Protein AF-A0A5B8S662-F1 (afdb_monomer_lite)

Sequence (114 aa):
MTSVENKATKDAFHTERSRFLDAFAALEEALGRSATLSKTDALAKEITALRAIRNDLVHSQLRFVQLEGQLQALAVNAQNVDASARPARILRIADFKLLSCEIEQVRKKVSGAA

Secondary structure (DSSP, 8-state):
---------HHHHHHHHHHHHHHHHHHHHHHHH-------HHHHHHHHHHHHHHHHHHHEEEEEEEETTEEEEEEEETT-TTSSS--EEEE-HHHHHHHHHHHHHHHHHHTT--

pLDDT: mean 76.25, std 13.49, range [31.27, 89.88]

Organism: NCBI:txid1176536

Foldseek 3Di:
DDDPPVQDDPVLVVVLLVVLLVLVVLLVVLLVPLPDPPDDVVLVVLNVVSVVVNQLSVQFDWDWDQDPNHTWTKRFRPVPVPDPDGDIDIGDSVVSVVSSVSSVVSSCVSNVPD

Structure (mmCIF, N/CA/C/O backbone):
data_AF-A0A5B8S662-F1
#
_entry.id   AF-A0A5B8S662-F1
#
loop_
_atom_site.group_PDB
_atom_site.id
_atom_site.type_symbol
_atom_site.label_atom_id
_atom_site.label_alt_id
_atom_site.label_comp_id
_atom_site.label_asym_id
_atom_site.label_entity_id
_atom_site.label_seq_id
_atom_site.pdbx_PDB_ins_code
_atom_site.Cartn_x
_atom_site.Cartn_y
_atom_site.Cartn_z
_atom_site.occupancy
_atom_site.B_iso_or_equiv
_atom_site.auth_seq_id
_atom_site.auth_comp_id
_atom_site.auth_asym_id
_atom_site.auth_atom_id
_atom_site.pdbx_PDB_model_num
ATOM 1 N N . MET A 1 1 ? -8.773 13.569 -31.923 1.00 34.47 1 MET A N 1
ATOM 2 C CA . MET A 1 1 ? -9.015 13.071 -30.552 1.00 34.47 1 MET A CA 1
ATOM 3 C C . MET A 1 1 ? -7.882 12.122 -30.192 1.00 34.47 1 MET A C 1
ATOM 5 O O . MET A 1 1 ? -7.959 10.939 -30.485 1.00 34.47 1 MET A O 1
ATOM 9 N N . THR A 1 2 ? -6.774 12.649 -29.678 1.00 31.27 2 THR A N 1
ATOM 10 C CA . THR A 1 2 ? -5.629 11.838 -29.247 1.00 31.27 2 THR A CA 1
ATOM 11 C C . THR A 1 2 ? -5.929 11.302 -27.855 1.00 31.27 2 THR A C 1
ATOM 13 O O . THR A 1 2 ? -5.839 12.041 -26.875 1.00 31.27 2 THR A O 1
ATOM 16 N N . SER A 1 3 ? -6.348 10.039 -27.783 1.00 36.00 3 SER A N 1
ATOM 17 C CA . SER A 1 3 ? -6.397 9.294 -26.528 1.00 36.00 3 SER A CA 1
ATOM 18 C C . SER A 1 3 ? -4.974 9.255 -25.980 1.00 36.00 3 SER A C 1
ATOM 20 O O . SER A 1 3 ? -4.111 8.582 -26.540 1.00 36.00 3 SER A O 1
ATOM 22 N N . VAL A 1 4 ? -4.696 10.054 -24.950 1.00 44.31 4 VAL A N 1
ATOM 23 C CA . VAL A 1 4 ? -3.461 9.937 -24.176 1.00 44.31 4 VAL A CA 1
ATOM 24 C C . VAL A 1 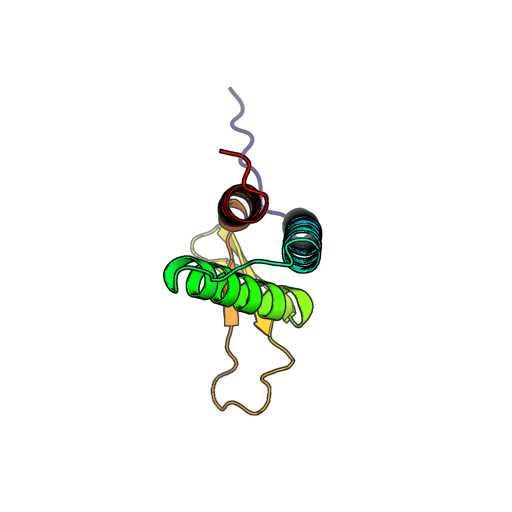4 ? -3.611 8.642 -23.390 1.00 44.31 4 VAL A C 1
ATOM 26 O O . VAL A 1 4 ? -4.091 8.635 -22.259 1.00 44.31 4 VAL A O 1
ATOM 29 N N . GLU A 1 5 ? -3.288 7.520 -24.033 1.00 45.31 5 GLU A N 1
ATOM 30 C CA . GLU A 1 5 ? -3.026 6.281 -23.321 1.00 45.31 5 GLU A CA 1
ATOM 31 C C . GLU A 1 5 ? -1.950 6.615 -22.300 1.00 45.31 5 GLU A C 1
ATOM 33 O O . GLU A 1 5 ? -0.820 6.965 -22.650 1.00 45.31 5 GLU A O 1
ATOM 38 N N . ASN A 1 6 ? -2.353 6.599 -21.033 1.00 51.75 6 ASN A N 1
ATOM 39 C CA . ASN A 1 6 ? -1.496 6.808 -19.884 1.00 51.75 6 ASN A CA 1
ATOM 40 C C . ASN A 1 6 ? -0.457 5.681 -19.908 1.00 51.75 6 ASN A C 1
ATOM 42 O O . ASN A 1 6 ? -0.669 4.605 -19.348 1.00 51.75 6 ASN A O 1
ATOM 46 N N . LYS A 1 7 ? 0.623 5.877 -20.668 1.00 57.69 7 LYS A N 1
ATOM 47 C CA . LYS A 1 7 ? 1.676 4.887 -20.838 1.00 57.69 7 LYS A CA 1
ATOM 48 C C . LYS A 1 7 ? 2.288 4.733 -19.460 1.00 57.69 7 LYS A C 1
ATOM 50 O O . LYS A 1 7 ? 2.957 5.642 -18.981 1.00 57.69 7 LYS A O 1
ATOM 55 N N . ALA A 1 8 ? 1.981 3.629 -18.787 1.00 67.62 8 ALA A N 1
ATOM 56 C CA . ALA A 1 8 ? 2.529 3.355 -17.474 1.00 67.62 8 ALA A CA 1
ATOM 57 C C . ALA A 1 8 ? 4.057 3.333 -17.614 1.00 67.62 8 ALA A C 1
ATOM 59 O O . ALA A 1 8 ? 4.612 2.466 -18.288 1.00 67.62 8 ALA A O 1
ATOM 60 N N . THR A 1 9 ? 4.726 4.344 -17.064 1.00 82.94 9 THR A N 1
ATOM 61 C CA . THR A 1 9 ? 6.186 4.439 -17.028 1.00 82.94 9 THR A CA 1
ATOM 62 C C . THR A 1 9 ? 6.682 3.987 -15.663 1.00 82.94 9 THR A C 1
ATOM 64 O O . THR A 1 9 ? 5.944 4.008 -14.676 1.00 82.94 9 THR A O 1
ATOM 67 N N . LYS A 1 10 ? 7.954 3.585 -15.589 1.00 82.94 10 LYS A N 1
ATOM 68 C CA . LYS A 1 10 ? 8.595 3.243 -14.311 1.00 82.94 10 LYS A CA 1
ATOM 69 C C . LYS A 1 10 ? 8.496 4.399 -13.314 1.00 82.94 10 LYS A C 1
ATOM 71 O O . LYS A 1 10 ? 8.144 4.179 -12.159 1.00 82.94 10 LYS A O 1
ATOM 76 N N . ASP A 1 11 ? 8.722 5.620 -13.791 1.00 84.25 11 ASP A N 1
ATOM 77 C CA . ASP A 1 11 ? 8.623 6.832 -12.978 1.00 84.25 11 ASP A CA 1
ATOM 78 C C . ASP A 1 11 ? 7.205 7.035 -12.451 1.00 84.25 11 ASP A C 1
ATOM 80 O O . ASP A 1 11 ? 7.037 7.298 -11.266 1.00 84.25 11 ASP A O 1
ATOM 84 N N . ALA A 1 12 ? 6.180 6.802 -13.278 1.00 85.00 12 ALA A N 1
ATOM 85 C CA . ALA A 1 12 ? 4.792 6.898 -12.840 1.00 85.00 12 ALA A CA 1
ATOM 86 C C . ALA A 1 12 ? 4.470 5.893 -11.720 1.00 85.00 12 ALA A C 1
ATOM 88 O O . ALA A 1 12 ? 3.813 6.249 -10.746 1.00 85.00 12 ALA A O 1
ATOM 89 N N . PHE A 1 13 ? 4.996 4.665 -11.784 1.00 85.44 13 PHE A N 1
ATOM 90 C CA . PHE A 1 13 ? 4.864 3.703 -10.684 1.00 85.44 13 PHE A CA 1
ATOM 91 C C . PHE A 1 13 ? 5.584 4.148 -9.406 1.00 85.44 13 PHE A C 1
ATOM 93 O O . PHE A 1 13 ? 5.073 3.922 -8.310 1.00 85.44 13 PHE A O 1
ATOM 100 N N . HIS A 1 14 ? 6.751 4.786 -9.516 1.00 85.81 14 HIS A N 1
ATOM 101 C CA . HIS A 1 14 ? 7.440 5.346 -8.354 1.00 85.81 14 HIS A CA 1
ATOM 102 C C . HIS A 1 14 ? 6.679 6.536 -7.756 1.00 85.81 14 HIS A C 1
ATOM 104 O O . HIS A 1 14 ? 6.549 6.607 -6.536 1.00 85.81 14 HIS A O 1
ATOM 110 N N . THR A 1 15 ? 6.120 7.417 -8.589 1.00 88.62 15 THR A N 1
ATOM 111 C CA . THR A 1 15 ? 5.266 8.529 -8.152 1.00 88.62 15 THR A CA 1
ATOM 112 C C . THR A 1 15 ? 4.021 8.025 -7.427 1.00 88.62 15 THR A C 1
ATOM 114 O O . THR A 1 15 ? 3.729 8.482 -6.324 1.00 88.62 15 THR A O 1
ATOM 117 N N . GLU A 1 16 ? 3.312 7.053 -8.003 1.00 88.38 16 GLU A N 1
ATOM 118 C CA . GLU A 1 16 ? 2.104 6.492 -7.392 1.00 88.38 16 GLU A CA 1
ATOM 119 C C . GLU A 1 16 ? 2.416 5.696 -6.117 1.00 88.38 16 GLU A C 1
ATOM 121 O O . GLU A 1 16 ? 1.671 5.780 -5.140 1.00 88.38 16 GLU A O 1
ATOM 126 N N . ARG A 1 17 ? 3.564 5.005 -6.056 1.00 86.94 17 ARG A N 1
ATOM 127 C CA . ARG A 1 17 ? 4.063 4.401 -4.812 1.00 86.94 17 ARG A CA 1
ATOM 128 C C . ARG A 1 17 ? 4.261 5.453 -3.724 1.00 86.94 17 ARG A C 1
ATOM 130 O O . ARG A 1 17 ? 3.775 5.244 -2.618 1.00 86.94 17 ARG A O 1
ATOM 137 N N . SER A 1 18 ? 4.953 6.555 -4.013 1.00 89.19 18 SER A N 1
ATOM 138 C CA . SER A 1 18 ? 5.166 7.623 -3.026 1.00 89.19 18 SER A CA 1
ATOM 139 C C . SER A 1 18 ? 3.839 8.214 -2.553 1.00 89.19 18 SER A C 1
ATOM 141 O O . SER A 1 18 ? 3.596 8.268 -1.352 1.00 89.19 18 SER A O 1
ATOM 143 N N . ARG A 1 19 ? 2.925 8.523 -3.483 1.00 88.69 19 ARG A N 1
ATOM 144 C CA . ARG A 1 19 ? 1.583 9.028 -3.156 1.00 88.69 19 ARG A CA 1
ATOM 145 C C . ARG A 1 19 ? 0.803 8.068 -2.254 1.00 88.69 19 ARG A C 1
ATOM 147 O O . ARG A 1 19 ? 0.157 8.513 -1.307 1.00 88.69 19 ARG A O 1
ATOM 154 N N . PHE A 1 20 ? 0.855 6.764 -2.529 1.00 88.94 20 PHE A N 1
ATOM 155 C CA . PHE A 1 20 ? 0.225 5.755 -1.677 1.00 88.94 20 PHE A CA 1
ATOM 156 C C . PHE A 1 20 ? 0.817 5.765 -0.261 1.00 88.94 20 PHE A C 1
ATOM 158 O O . PHE A 1 20 ? 0.066 5.732 0.713 1.00 88.94 20 PHE A O 1
ATOM 165 N N . LEU A 1 21 ? 2.146 5.825 -0.134 1.00 89.88 21 LEU A N 1
ATOM 166 C CA . LEU A 1 21 ? 2.819 5.829 1.167 1.00 89.88 21 LEU A CA 1
ATOM 167 C C . LEU A 1 21 ? 2.494 7.088 1.978 1.00 89.88 21 LEU A C 1
ATOM 169 O O . LEU A 1 21 ? 2.221 6.972 3.171 1.00 89.88 21 LEU A O 1
ATOM 173 N N . ASP A 1 22 ? 2.438 8.253 1.332 1.00 89.31 22 ASP A N 1
ATOM 174 C CA . ASP A 1 22 ? 2.053 9.514 1.974 1.00 89.31 22 ASP A CA 1
ATOM 175 C C . ASP A 1 22 ? 0.597 9.472 2.465 1.00 89.31 22 ASP A C 1
ATOM 177 O O . ASP A 1 22 ? 0.301 9.826 3.610 1.00 89.31 22 ASP A O 1
ATOM 181 N N . ALA A 1 23 ? -0.324 8.976 1.629 1.00 87.44 23 ALA A N 1
ATOM 182 C CA . ALA A 1 23 ? -1.725 8.805 2.010 1.00 87.44 23 ALA A CA 1
ATOM 183 C C . ALA A 1 23 ? -1.874 7.834 3.193 1.00 87.44 23 ALA A C 1
ATOM 185 O O . ALA A 1 23 ? -2.651 8.083 4.119 1.00 87.44 23 ALA A O 1
ATOM 186 N N . PHE A 1 24 ? -1.108 6.741 3.186 1.00 89.00 24 PHE A N 1
ATOM 187 C CA . PHE A 1 24 ? -1.114 5.765 4.267 1.00 89.00 24 PHE A CA 1
ATOM 188 C C . PHE A 1 24 ? -0.540 6.344 5.569 1.00 89.00 24 PHE A C 1
ATOM 190 O O . PHE A 1 24 ? -1.117 6.124 6.631 1.00 89.00 24 PHE A O 1
ATOM 197 N N . ALA A 1 25 ? 0.526 7.146 5.502 1.00 88.25 25 ALA A N 1
ATOM 198 C CA . ALA A 1 25 ? 1.077 7.835 6.668 1.00 88.25 25 ALA A CA 1
ATOM 199 C C . ALA A 1 25 ? 0.042 8.773 7.319 1.00 88.25 25 ALA A C 1
ATOM 201 O O . ALA A 1 25 ? -0.114 8.773 8.540 1.00 88.25 25 ALA A O 1
ATOM 202 N N . ALA A 1 26 ? -0.743 9.500 6.514 1.00 86.94 26 ALA A N 1
ATOM 203 C CA . ALA A 1 26 ? -1.840 10.330 7.018 1.00 86.94 26 ALA A CA 1
ATOM 204 C C . ALA A 1 26 ? -2.953 9.505 7.698 1.00 86.94 26 ALA A C 1
ATOM 206 O O . ALA A 1 26 ? -3.566 9.960 8.671 1.00 86.94 26 ALA A O 1
ATOM 207 N N . LEU A 1 27 ? -3.221 8.287 7.211 1.00 85.62 27 LEU A N 1
ATOM 208 C CA . LEU A 1 27 ? -4.127 7.341 7.867 1.00 85.62 27 LEU A CA 1
ATOM 209 C C . LEU A 1 27 ? -3.548 6.841 9.201 1.00 85.62 27 LEU A C 1
ATOM 211 O O . LEU A 1 27 ? -4.274 6.817 10.192 1.00 85.62 27 LEU A O 1
ATOM 215 N N . GLU A 1 28 ? -2.265 6.478 9.262 1.00 84.62 28 GLU A N 1
ATOM 216 C CA . GLU A 1 28 ? -1.606 6.051 10.508 1.00 84.62 28 GLU A CA 1
ATOM 217 C C . GLU A 1 28 ? -1.608 7.151 11.569 1.00 84.62 28 GLU A C 1
ATOM 219 O O . GLU A 1 28 ? -1.896 6.892 12.737 1.00 84.62 28 GLU A O 1
ATOM 224 N N . GLU A 1 29 ? -1.375 8.393 11.162 1.00 85.12 29 GLU A N 1
ATOM 225 C CA . GLU A 1 29 ? -1.437 9.549 12.047 1.00 85.12 29 GLU A CA 1
ATOM 226 C C . GLU A 1 29 ? -2.867 9.784 12.575 1.00 85.12 29 GLU A C 1
ATOM 228 O O . GLU A 1 29 ? -3.075 10.026 13.765 1.00 85.12 29 GLU A O 1
ATOM 233 N N . ALA A 1 30 ? -3.887 9.664 11.715 1.00 83.06 30 ALA A N 1
ATOM 234 C CA . ALA A 1 30 ? -5.289 9.715 12.137 1.00 83.06 30 ALA A CA 1
ATOM 235 C C . ALA A 1 30 ? -5.648 8.571 13.103 1.00 83.06 30 ALA A C 1
ATOM 237 O O . ALA A 1 30 ? -6.359 8.795 14.082 1.00 83.06 30 ALA A O 1
ATOM 238 N N . LEU A 1 31 ? -5.119 7.368 12.865 1.00 81.38 31 LEU A N 1
ATOM 239 C CA . LEU A 1 31 ? -5.284 6.214 13.746 1.00 81.38 31 LEU A CA 1
ATOM 240 C C . LEU A 1 31 ? -4.627 6.427 15.113 1.00 81.38 31 LEU A C 1
ATOM 242 O O . LEU A 1 31 ? -5.224 6.044 16.113 1.00 81.38 31 LEU A O 1
ATOM 246 N N . GLY A 1 32 ? -3.436 7.030 15.159 1.00 77.75 32 GLY A N 1
ATOM 247 C CA . GLY A 1 32 ? -2.719 7.326 16.403 1.00 77.75 32 GLY A CA 1
ATOM 248 C C . GLY A 1 32 ? -3.382 8.419 17.245 1.00 77.75 32 GLY A C 1
ATOM 249 O O . GLY A 1 32 ? -3.335 8.360 18.469 1.00 77.75 32 GLY A O 1
ATOM 250 N N . ARG A 1 33 ? -4.043 9.392 16.603 1.00 78.50 33 ARG A N 1
ATOM 251 C CA . ARG A 1 33 ? -4.822 10.440 17.290 1.00 78.50 33 ARG A CA 1
ATOM 252 C C . ARG A 1 33 ? -6.165 9.955 17.824 1.00 78.50 33 ARG A C 1
ATOM 254 O O . ARG A 1 33 ? -6.686 10.525 18.779 1.00 78.50 33 ARG A O 1
ATOM 261 N N . SER A 1 34 ? -6.746 8.936 17.202 1.00 67.19 34 SER A N 1
ATOM 262 C CA . SER A 1 34 ? -8.031 8.394 17.622 1.00 67.19 34 SER A CA 1
ATOM 263 C C . SER A 1 34 ? -7.829 7.434 18.801 1.00 67.19 34 SER A C 1
ATOM 265 O O . SER A 1 34 ? -7.612 6.235 18.632 1.00 67.19 34 SER A O 1
ATOM 267 N N . ALA A 1 35 ? -7.860 7.993 20.016 1.00 54.09 35 ALA A N 1
ATOM 268 C CA . ALA A 1 35 ? -7.662 7.278 21.283 1.00 54.09 35 ALA A CA 1
ATOM 269 C C . ALA A 1 35 ? -8.764 6.242 21.596 1.00 54.09 35 ALA A C 1
ATOM 271 O O . ALA A 1 35 ? -8.599 5.392 22.468 1.00 54.09 35 ALA A O 1
ATOM 272 N N . THR A 1 36 ? -9.883 6.283 20.876 1.00 57.34 36 THR A N 1
ATOM 273 C CA . THR A 1 36 ? -11.066 5.447 21.096 1.00 57.34 36 THR A CA 1
ATOM 274 C C . THR A 1 36 ? -11.455 4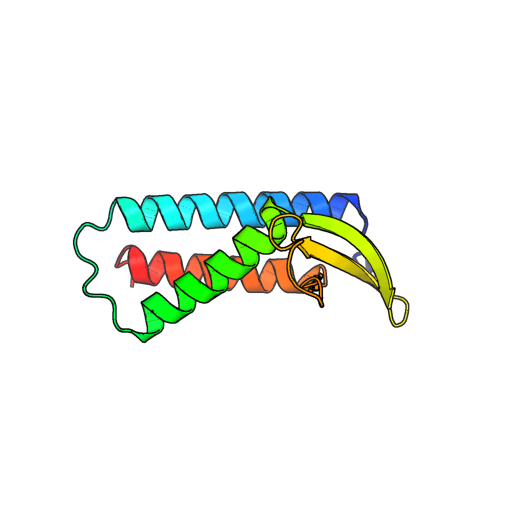.758 19.809 1.00 57.34 36 THR A C 1
ATOM 276 O O . THR A 1 36 ? -12.319 5.194 19.056 1.00 57.34 36 THR A O 1
ATOM 279 N N . LEU A 1 37 ? -10.821 3.626 19.552 1.00 56.62 37 LEU A N 1
ATOM 280 C CA . LEU A 1 37 ? -11.210 2.774 18.449 1.00 56.62 37 LEU A CA 1
ATOM 281 C C . LEU A 1 37 ? -11.463 1.378 19.009 1.00 56.62 37 LEU A C 1
ATOM 283 O O . LEU A 1 37 ? -10.685 0.453 18.788 1.00 56.62 37 LEU A O 1
ATOM 287 N N . SER A 1 38 ? -12.605 1.237 19.702 1.00 50.44 38 SER A N 1
ATOM 288 C CA . SER A 1 38 ? -13.362 -0.021 19.753 1.00 50.44 38 SER A CA 1
ATOM 289 C C . SER A 1 38 ? -13.815 -0.329 18.321 1.00 50.44 38 SER A C 1
ATOM 291 O O . SER A 1 38 ? -14.960 -0.115 17.927 1.00 50.44 38 SER A O 1
ATOM 293 N N . LYS A 1 39 ? -12.843 -0.667 17.476 1.00 59.72 39 LYS A N 1
ATOM 294 C CA . LYS A 1 39 ? -13.024 -0.856 16.046 1.00 59.72 39 LYS A CA 1
ATOM 295 C C . LYS A 1 39 ? -13.873 -2.083 15.854 1.00 59.72 39 LYS A C 1
ATOM 297 O O . LYS A 1 39 ? -13.471 -3.171 16.242 1.00 59.72 39 LYS A O 1
ATOM 302 N N . THR A 1 40 ? -15.001 -1.896 15.191 1.00 68.19 40 THR A N 1
ATOM 303 C CA . THR A 1 40 ? -15.700 -2.959 14.482 1.00 68.19 40 THR A CA 1
ATOM 304 C C . THR A 1 40 ? -14.660 -3.836 13.776 1.00 68.19 40 THR A C 1
ATOM 306 O O . THR A 1 40 ? -13.818 -3.300 13.049 1.00 68.19 40 THR A O 1
ATOM 309 N N . ASP A 1 41 ? -14.701 -5.158 13.970 1.00 76.12 41 ASP A N 1
ATOM 310 C CA . ASP A 1 41 ? -13.716 -6.105 13.409 1.00 76.12 41 ASP A CA 1
ATOM 311 C C . ASP A 1 41 ? -13.476 -5.903 11.904 1.00 76.12 41 ASP A C 1
ATOM 313 O O . ASP A 1 41 ? -12.377 -6.127 11.396 1.00 76.12 41 ASP A O 1
ATOM 317 N N . ALA A 1 42 ? -14.493 -5.427 11.181 1.00 77.62 42 ALA A N 1
ATOM 318 C CA . ALA A 1 42 ? -14.406 -5.062 9.772 1.00 77.62 42 ALA A CA 1
ATOM 319 C C . ALA A 1 42 ? -13.352 -3.972 9.490 1.00 77.62 42 ALA A C 1
ATOM 321 O O . ALA A 1 42 ? -12.527 -4.135 8.594 1.00 77.62 42 ALA A O 1
ATOM 322 N N . LEU A 1 43 ? -13.310 -2.897 10.283 1.00 79.44 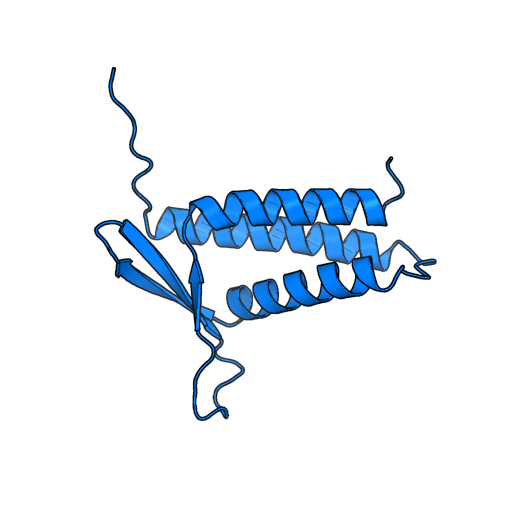43 LEU A N 1
ATOM 323 C CA . LEU A 1 43 ? -12.365 -1.794 10.079 1.00 79.44 43 LEU A CA 1
ATOM 324 C C . LEU A 1 43 ? -10.932 -2.207 10.444 1.00 79.44 43 LEU A C 1
ATOM 326 O O . LEU A 1 43 ? -9.973 -1.788 9.799 1.00 79.44 43 LEU A O 1
ATOM 330 N N . ALA A 1 44 ? -10.776 -3.081 11.442 1.00 79.44 44 ALA A N 1
ATOM 331 C CA . ALA A 1 44 ? -9.483 -3.675 11.773 1.00 79.44 44 ALA A CA 1
ATOM 332 C C . ALA A 1 44 ? -8.952 -4.572 10.638 1.00 79.44 44 ALA A C 1
ATOM 334 O O . ALA A 1 44 ? -7.758 -4.522 10.324 1.00 79.44 44 ALA A O 1
ATOM 335 N N . LYS A 1 45 ? -9.831 -5.342 9.977 1.00 83.19 45 LYS A N 1
ATOM 336 C CA . LYS A 1 45 ? -9.482 -6.144 8.792 1.00 83.19 45 LYS A CA 1
ATOM 337 C C . LYS A 1 45 ? -9.073 -5.265 7.608 1.00 83.19 45 LYS A C 1
ATOM 339 O O . LYS A 1 45 ? -8.037 -5.540 7.007 1.00 83.19 45 LYS A O 1
ATOM 344 N N . GLU A 1 46 ? -9.814 -4.190 7.324 1.00 84.75 46 GLU A N 1
ATOM 345 C CA . GLU A 1 46 ? -9.475 -3.216 6.267 1.00 84.75 46 GLU A CA 1
ATOM 346 C C . GLU A 1 46 ? -8.082 -2.597 6.499 1.00 84.75 46 GLU A C 1
ATOM 348 O O . GLU A 1 46 ? -7.230 -2.616 5.610 1.00 84.75 46 GLU A O 1
ATOM 353 N N . ILE A 1 47 ? -7.791 -2.133 7.721 1.00 85.31 47 ILE A N 1
ATOM 354 C CA . ILE A 1 47 ? -6.469 -1.576 8.064 1.00 85.31 47 ILE A CA 1
ATOM 355 C C . ILE A 1 47 ? -5.370 -2.634 7.935 1.00 85.31 47 ILE A C 1
ATOM 357 O O . ILE A 1 47 ? -4.284 -2.338 7.440 1.00 85.31 47 ILE A O 1
ATOM 361 N N . THR A 1 48 ? -5.631 -3.867 8.375 1.00 86.44 48 THR A N 1
ATOM 362 C CA . THR A 1 48 ? -4.662 -4.968 8.269 1.00 86.44 48 THR A CA 1
ATOM 363 C C . THR A 1 48 ? -4.326 -5.276 6.810 1.00 86.44 48 THR A C 1
ATOM 365 O O . THR A 1 48 ? -3.153 -5.445 6.478 1.00 86.44 48 THR A O 1
ATOM 368 N N . ALA A 1 49 ? -5.327 -5.279 5.926 1.00 85.44 49 ALA A N 1
ATOM 369 C CA . ALA A 1 49 ? -5.124 -5.466 4.493 1.00 85.44 49 ALA A CA 1
ATOM 370 C C . ALA A 1 49 ? -4.270 -4.340 3.884 1.00 85.44 49 ALA A C 1
ATOM 372 O O . ALA A 1 49 ? -3.287 -4.618 3.194 1.00 85.44 49 ALA A O 1
ATOM 373 N N . LEU A 1 50 ? -4.570 -3.076 4.204 1.00 86.31 50 LEU A N 1
ATOM 374 C CA . LEU A 1 50 ? -3.784 -1.935 3.722 1.00 86.31 50 LEU A CA 1
ATOM 375 C C . LEU A 1 50 ? -2.349 -1.936 4.281 1.00 86.31 50 LEU A C 1
ATOM 377 O O . LEU A 1 50 ? -1.409 -1.620 3.551 1.00 86.31 50 LEU A O 1
ATOM 381 N N . ARG A 1 51 ? -2.145 -2.366 5.535 1.00 86.69 51 ARG A N 1
ATOM 382 C CA . ARG A 1 51 ? -0.806 -2.555 6.128 1.00 86.69 51 ARG A CA 1
ATOM 383 C C . ARG A 1 51 ? 0.014 -3.605 5.389 1.00 86.69 51 ARG A C 1
ATOM 385 O O . ARG A 1 51 ? 1.204 -3.389 5.178 1.00 86.69 51 ARG A O 1
ATOM 392 N N . ALA A 1 52 ? -0.601 -4.714 4.980 1.00 83.88 52 ALA A N 1
ATOM 393 C CA . ALA A 1 52 ? 0.085 -5.735 4.193 1.00 83.88 52 ALA A CA 1
ATOM 394 C C . ALA A 1 52 ? 0.574 -5.162 2.852 1.00 83.88 52 ALA A C 1
ATOM 396 O O . ALA A 1 52 ? 1.741 -5.322 2.503 1.00 83.88 52 ALA A O 1
ATOM 397 N N . ILE A 1 53 ? -0.279 -4.399 2.158 1.00 85.00 53 ILE A N 1
ATOM 398 C CA . ILE A 1 53 ? 0.075 -3.730 0.895 1.00 85.00 53 ILE A CA 1
ATOM 399 C C . ILE A 1 53 ? 1.177 -2.685 1.113 1.00 85.00 53 ILE A C 1
ATOM 401 O O . ILE A 1 53 ? 2.133 -2.626 0.341 1.00 85.00 53 ILE A O 1
ATOM 405 N N . ARG A 1 54 ? 1.095 -1.891 2.187 1.00 86.38 54 ARG A N 1
ATOM 406 C CA . ARG A 1 54 ? 2.156 -0.952 2.570 1.00 86.38 54 ARG A CA 1
ATOM 407 C C . ARG A 1 54 ? 3.471 -1.673 2.810 1.00 86.38 54 ARG A C 1
ATOM 409 O O . ARG A 1 54 ? 4.493 -1.215 2.316 1.00 86.38 54 ARG A O 1
ATOM 416 N N . ASN A 1 55 ? 3.473 -2.785 3.538 1.00 83.56 55 ASN A N 1
ATOM 417 C CA . ASN A 1 55 ? 4.697 -3.537 3.803 1.00 83.56 55 ASN A CA 1
ATOM 418 C C . ASN A 1 55 ? 5.301 -4.090 2.512 1.00 83.56 55 ASN A C 1
ATOM 420 O O . ASN A 1 55 ? 6.506 -3.949 2.306 1.00 83.56 55 ASN A O 1
ATOM 424 N N . ASP A 1 56 ? 4.464 -4.615 1.616 1.00 81.00 56 ASP A N 1
ATOM 425 C CA . ASP A 1 56 ? 4.900 -5.035 0.289 1.00 81.00 56 ASP A CA 1
ATOM 426 C C . ASP A 1 56 ? 5.528 -3.861 -0.468 1.00 81.00 56 ASP A C 1
ATOM 428 O O . ASP A 1 56 ? 6.610 -4.008 -1.015 1.00 81.00 56 ASP A O 1
ATOM 432 N N . LEU A 1 57 ? 4.927 -2.671 -0.462 1.00 83.38 57 LEU A N 1
ATOM 433 C CA . LEU A 1 57 ? 5.445 -1.508 -1.191 1.00 83.38 57 LEU A CA 1
ATOM 434 C C . LEU A 1 57 ? 6.677 -0.859 -0.550 1.00 83.38 57 LEU A C 1
ATOM 436 O O . LEU A 1 57 ? 7.543 -0.370 -1.274 1.00 83.38 57 LEU A O 1
ATOM 440 N N . VAL A 1 58 ? 6.789 -0.828 0.777 1.00 82.69 58 VAL A N 1
ATOM 441 C CA . VAL A 1 58 ? 7.941 -0.235 1.478 1.00 82.69 58 VAL A CA 1
ATOM 442 C C . VAL A 1 58 ? 9.164 -1.128 1.342 1.00 82.69 58 VAL A C 1
ATOM 444 O O . VAL A 1 58 ? 10.250 -0.634 1.047 1.00 82.69 58 VAL A O 1
ATOM 447 N N . HIS A 1 59 ? 8.977 -2.436 1.510 1.00 74.69 59 HIS A N 1
ATOM 448 C CA . HIS A 1 59 ? 10.072 -3.396 1.583 1.00 74.69 59 HIS A CA 1
ATOM 449 C C . HIS A 1 59 ? 10.327 -4.134 0.268 1.00 74.69 59 HIS A C 1
ATOM 451 O O . HIS A 1 59 ? 11.172 -5.026 0.233 1.00 74.69 59 HIS A O 1
ATOM 457 N N . SER A 1 60 ? 9.636 -3.780 -0.819 1.00 76.88 60 SER A N 1
ATOM 458 C CA . SER A 1 60 ? 9.909 -4.359 -2.134 1.00 76.88 60 SER A CA 1
ATOM 459 C C . SER A 1 60 ? 10.835 -3.530 -3.002 1.00 76.88 60 SER A C 1
ATOM 461 O O . SER A 1 60 ? 10.857 -2.298 -2.987 1.00 76.88 60 SER A O 1
ATOM 463 N N . GLN A 1 61 ? 11.551 -4.258 -3.853 1.00 77.56 61 GLN A N 1
ATOM 464 C CA . GLN A 1 61 ? 12.032 -3.724 -5.116 1.00 77.56 61 GLN A CA 1
ATOM 465 C C . GLN A 1 61 ? 10.900 -3.834 -6.141 1.00 77.56 61 GLN A C 1
ATOM 467 O O . GLN A 1 61 ? 10.373 -4.930 -6.355 1.00 77.56 61 GLN A O 1
ATOM 472 N N . LEU A 1 62 ? 10.546 -2.720 -6.789 1.00 81.19 62 LEU A N 1
ATOM 473 C CA . LEU A 1 62 ? 9.629 -2.745 -7.926 1.00 81.19 62 LEU A CA 1
ATOM 474 C C . LEU A 1 62 ? 10.365 -3.311 -9.139 1.00 81.19 62 LEU A C 1
ATOM 476 O O . LEU A 1 62 ? 11.293 -2.697 -9.670 1.00 81.19 62 LEU A O 1
ATOM 480 N N . ARG A 1 63 ? 9.948 -4.493 -9.584 1.00 83.12 63 ARG A N 1
ATOM 481 C CA . ARG A 1 63 ? 10.343 -5.038 -10.882 1.00 83.12 63 ARG A CA 1
ATOM 482 C C . ARG A 1 63 ? 9.252 -4.726 -11.886 1.00 83.12 63 ARG A C 1
ATOM 484 O O . ARG A 1 63 ? 8.077 -4.760 -11.551 1.00 83.12 63 ARG A O 1
ATOM 491 N N . PHE A 1 64 ? 9.632 -4.430 -13.116 1.00 84.88 64 PHE A N 1
ATOM 492 C CA . PHE A 1 64 ? 8.670 -4.103 -14.159 1.00 84.88 64 PHE A CA 1
ATOM 493 C C . PHE A 1 64 ? 8.579 -5.266 -15.126 1.00 84.88 64 PHE A C 1
ATOM 495 O O . PHE A 1 64 ? 9.595 -5.697 -15.671 1.00 84.88 64 PHE A O 1
ATOM 502 N N . VAL A 1 65 ? 7.368 -5.775 -15.307 1.00 85.12 65 VAL A N 1
ATOM 503 C CA . VAL A 1 65 ? 7.076 -6.887 -16.208 1.00 85.12 65 VAL A CA 1
ATOM 504 C C . VAL A 1 65 ? 6.026 -6.439 -17.208 1.00 85.12 65 VAL A C 1
ATOM 506 O O . VAL A 1 65 ? 5.133 -5.659 -16.876 1.00 85.12 65 VAL A O 1
ATOM 509 N N . GLN A 1 66 ? 6.156 -6.903 -18.446 1.00 84.69 66 GLN A N 1
ATOM 510 C CA . GLN A 1 66 ? 5.143 -6.672 -19.463 1.00 84.69 66 GLN A CA 1
ATOM 511 C C . GLN A 1 66 ? 4.231 -7.894 -19.507 1.00 84.69 66 GLN A C 1
ATOM 513 O O . GLN A 1 66 ? 4.678 -8.993 -19.826 1.00 84.69 66 GLN A O 1
ATOM 518 N N . LEU A 1 67 ? 2.969 -7.699 -19.140 1.00 81.81 67 LEU A N 1
ATOM 519 C CA . LEU A 1 67 ? 1.938 -8.733 -19.133 1.00 81.81 67 LEU A CA 1
ATOM 520 C C . LEU A 1 67 ? 0.797 -8.244 -20.019 1.00 81.81 67 LEU A C 1
ATOM 522 O O . LEU A 1 67 ? 0.314 -7.127 -1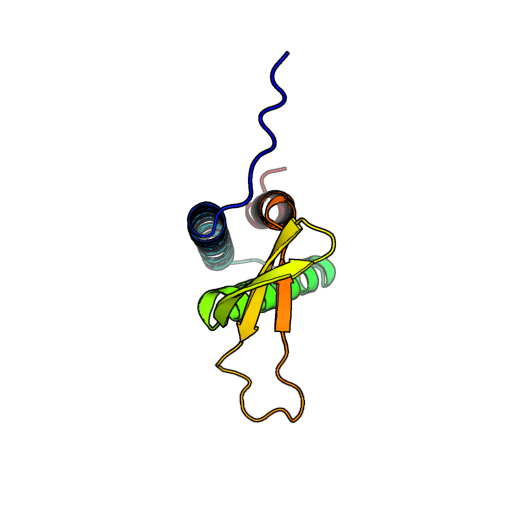9.835 1.00 81.81 67 LEU A O 1
ATOM 526 N N . GLU A 1 68 ? 0.423 -9.049 -21.016 1.00 81.31 68 GLU A N 1
ATOM 527 C CA . GLU A 1 68 ? -0.643 -8.718 -21.979 1.00 81.31 68 GLU A CA 1
ATOM 528 C C . GLU A 1 68 ? -0.439 -7.352 -22.669 1.00 81.31 68 GLU A C 1
ATOM 530 O O . GLU A 1 68 ? -1.371 -6.591 -22.909 1.00 81.31 68 GLU A O 1
ATOM 535 N N . GLY A 1 69 ? 0.820 -6.998 -22.950 1.00 81.00 69 GLY A N 1
ATOM 536 C CA . GLY A 1 69 ? 1.189 -5.724 -23.577 1.00 81.00 69 GLY A CA 1
ATOM 537 C C . GLY A 1 69 ? 1.232 -4.519 -22.629 1.00 81.00 69 GLY A C 1
ATOM 538 O O . GLY A 1 69 ? 1.787 -3.485 -23.006 1.00 81.00 69 GLY A O 1
ATOM 539 N N . GLN A 1 70 ? 0.757 -4.644 -21.386 1.00 82.06 70 GLN A N 1
ATOM 540 C CA . GLN A 1 70 ? 0.777 -3.568 -20.392 1.00 82.06 70 GLN A CA 1
ATOM 541 C C . GLN A 1 70 ? 1.973 -3.675 -19.440 1.00 82.06 70 GLN A C 1
ATOM 543 O O . GLN A 1 70 ? 2.351 -4.765 -19.007 1.00 82.06 70 GLN A O 1
ATOM 548 N N . LEU A 1 71 ? 2.564 -2.527 -19.087 1.00 81.62 71 LEU A N 1
ATOM 549 C CA . LEU A 1 71 ? 3.601 -2.464 -18.058 1.00 81.62 71 LEU A CA 1
ATOM 550 C C . LEU A 1 71 ? 2.951 -2.585 -16.678 1.00 81.62 71 LEU A C 1
ATOM 552 O O . LEU A 1 71 ? 2.100 -1.773 -16.315 1.00 81.62 71 LEU A O 1
ATOM 556 N N . GLN A 1 72 ? 3.379 -3.577 -15.907 1.00 85.62 72 GLN A N 1
ATOM 557 C CA . GLN A 1 72 ? 2.912 -3.816 -14.546 1.00 85.62 72 GLN A CA 1
ATOM 558 C C . GLN A 1 72 ? 4.096 -3.803 -13.577 1.00 85.62 72 GLN A C 1
ATOM 560 O O . GLN A 1 72 ? 5.225 -4.154 -13.941 1.00 85.62 72 GLN A O 1
ATOM 565 N N . ALA A 1 73 ? 3.839 -3.384 -12.340 1.00 83.38 73 ALA A N 1
ATOM 566 C CA . ALA A 1 73 ? 4.825 -3.385 -11.273 1.00 83.38 73 ALA A CA 1
ATOM 567 C C . ALA A 1 73 ? 4.665 -4.643 -10.418 1.00 83.38 73 ALA A C 1
ATOM 569 O O . ALA A 1 73 ? 3.607 -4.911 -9.861 1.00 83.38 73 ALA A O 1
ATOM 570 N N . LEU A 1 74 ? 5.738 -5.410 -10.295 1.00 82.31 74 LEU A N 1
ATOM 571 C CA . LEU A 1 74 ? 5.858 -6.544 -9.399 1.00 82.31 74 LEU A CA 1
ATOM 572 C C . LEU A 1 74 ? 6.591 -6.084 -8.135 1.00 82.31 74 LEU A C 1
ATOM 574 O O . LEU A 1 74 ? 7.797 -5.830 -8.162 1.00 82.31 74 LEU A O 1
ATOM 578 N N . ALA A 1 75 ? 5.860 -5.986 -7.032 1.00 79.75 75 ALA A N 1
ATOM 579 C CA . ALA A 1 75 ? 6.399 -5.750 -5.704 1.00 79.75 75 ALA A CA 1
ATOM 580 C C . ALA A 1 75 ? 6.791 -7.095 -5.078 1.00 79.75 75 ALA A C 1
ATOM 582 O O . ALA A 1 75 ? 5.929 -7.892 -4.710 1.00 79.75 75 ALA A O 1
ATOM 583 N N . VAL A 1 76 ? 8.094 -7.364 -4.973 1.00 74.06 76 VAL A N 1
ATOM 584 C CA . VAL A 1 76 ? 8.624 -8.547 -4.274 1.00 74.06 76 VAL A CA 1
ATOM 585 C C . VAL A 1 76 ? 9.080 -8.125 -2.886 1.00 74.06 76 VAL A C 1
ATOM 587 O O . VAL A 1 76 ? 10.084 -7.425 -2.773 1.00 74.06 76 VAL A O 1
ATOM 590 N N . ASN A 1 77 ? 8.351 -8.524 -1.844 1.00 69.75 77 ASN A N 1
ATOM 591 C CA . ASN A 1 77 ? 8.659 -8.122 -0.474 1.00 69.75 77 ASN A CA 1
ATOM 592 C C . ASN A 1 77 ? 9.982 -8.759 -0.006 1.00 69.75 77 ASN A C 1
ATOM 594 O O . ASN A 1 77 ? 10.077 -9.976 0.150 1.00 69.75 77 ASN A O 1
ATOM 598 N N . ALA A 1 78 ? 11.009 -7.934 0.213 1.00 64.12 78 ALA A N 1
ATOM 599 C CA . ALA A 1 78 ? 12.350 -8.387 0.570 1.00 64.12 78 ALA A CA 1
ATOM 600 C C . ALA A 1 78 ? 12.520 -8.716 2.062 1.00 64.12 78 ALA A C 1
ATOM 602 O O . ALA A 1 78 ? 13.595 -9.155 2.447 1.00 64.12 78 ALA A O 1
ATOM 603 N N . GLN A 1 79 ? 11.504 -8.515 2.908 1.00 64.62 79 GLN A N 1
ATOM 604 C CA . GLN A 1 79 ? 11.546 -8.946 4.312 1.00 64.62 79 GLN A CA 1
ATOM 605 C C . GLN A 1 79 ? 11.071 -10.387 4.509 1.00 64.62 79 GLN A C 1
ATOM 607 O O . GLN A 1 79 ? 11.338 -10.975 5.550 1.00 64.62 79 GLN A O 1
ATOM 612 N N . ASN A 1 80 ? 10.396 -10.971 3.517 1.00 59.75 80 ASN A N 1
ATOM 613 C CA . ASN A 1 80 ? 9.823 -12.313 3.611 1.00 59.75 80 ASN A CA 1
ATOM 614 C C . ASN A 1 80 ? 10.672 -13.336 2.828 1.00 59.75 80 ASN A C 1
ATOM 616 O O . ASN A 1 80 ? 10.167 -14.080 1.987 1.00 59.75 80 ASN A O 1
ATOM 620 N N . VAL A 1 81 ? 11.995 -13.296 3.042 1.00 57.59 81 VAL A N 1
ATOM 621 C CA . VAL A 1 81 ? 12.993 -14.068 2.268 1.00 57.59 81 VAL A CA 1
ATOM 622 C C . VAL A 1 81 ? 13.049 -15.540 2.680 1.00 57.59 81 VAL A C 1
ATOM 624 O O . VAL A 1 81 ? 13.446 -16.370 1.867 1.00 57.59 81 VAL A O 1
ATOM 627 N N . ASP A 1 82 ? 12.608 -15.857 3.900 1.00 60.69 82 ASP A N 1
ATOM 628 C CA . ASP A 1 82 ? 12.654 -17.210 4.474 1.00 60.69 82 ASP A CA 1
ATOM 629 C C . ASP A 1 82 ? 11.499 -18.117 4.012 1.00 60.69 82 ASP A C 1
ATOM 631 O O . ASP A 1 82 ? 11.484 -19.313 4.304 1.00 60.69 82 ASP A O 1
ATOM 635 N N . ALA A 1 83 ? 10.529 -17.583 3.262 1.00 60.00 83 ALA A N 1
ATOM 636 C CA . ALA A 1 83 ? 9.449 -18.376 2.688 1.00 60.00 83 ALA A CA 1
ATOM 637 C C . ALA A 1 83 ? 9.886 -19.031 1.365 1.00 60.00 83 ALA A C 1
ATOM 639 O O . ALA A 1 83 ? 10.398 -18.367 0.461 1.00 60.00 83 ALA A O 1
ATOM 640 N N . SER A 1 84 ? 9.611 -20.331 1.212 1.00 58.94 84 SER A N 1
ATOM 641 C CA . SER A 1 84 ? 9.880 -21.107 -0.014 1.00 58.94 84 SER A CA 1
ATOM 642 C C . SER A 1 84 ? 9.220 -20.518 -1.271 1.00 58.94 84 SER A C 1
ATOM 644 O O . SER A 1 84 ? 9.723 -20.705 -2.378 1.00 58.94 84 SER A O 1
ATOM 646 N N . ALA A 1 85 ? 8.141 -19.748 -1.103 1.00 59.94 85 ALA A N 1
ATOM 647 C CA . ALA A 1 85 ? 7.566 -18.877 -2.119 1.00 59.94 85 ALA A CA 1
ATOM 648 C C . ALA A 1 85 ? 7.677 -17.417 -1.660 1.00 59.94 85 ALA A C 1
ATOM 650 O O . ALA A 1 85 ? 7.059 -17.030 -0.669 1.00 59.94 85 ALA A O 1
ATOM 651 N N . ARG A 1 86 ? 8.435 -16.589 -2.392 1.00 61.00 86 ARG A N 1
ATOM 652 C CA . ARG A 1 86 ? 8.487 -15.144 -2.130 1.00 61.00 86 ARG A CA 1
ATOM 653 C C . ARG A 1 86 ? 7.121 -14.543 -2.467 1.00 61.00 86 ARG A C 1
ATOM 655 O O . ARG A 1 86 ? 6.747 -14.587 -3.643 1.00 61.00 86 ARG A O 1
ATOM 662 N N . PRO A 1 87 ? 6.379 -13.976 -1.502 1.00 66.81 87 PRO A N 1
ATOM 663 C CA . PRO A 1 87 ? 5.129 -13.308 -1.814 1.00 66.81 87 PRO A CA 1
ATOM 664 C C . PRO A 1 87 ? 5.440 -12.113 -2.717 1.00 66.81 87 PRO A C 1
ATOM 666 O O . PRO A 1 87 ? 6.181 -11.197 -2.350 1.00 66.81 87 PRO A O 1
ATOM 669 N N . ALA A 1 88 ? 4.913 -12.170 -3.936 1.00 71.31 88 ALA A N 1
ATOM 670 C CA . ALA A 1 88 ? 5.061 -11.125 -4.927 1.00 71.31 88 ALA A CA 1
ATOM 671 C C . ALA A 1 88 ? 3.673 -10.621 -5.313 1.00 71.31 88 ALA A C 1
ATOM 673 O O . ALA A 1 88 ? 2.773 -11.408 -5.609 1.00 71.31 88 ALA A O 1
ATOM 674 N N . ARG A 1 89 ? 3.500 -9.302 -5.295 1.00 79.38 89 ARG A N 1
ATOM 675 C CA . ARG A 1 89 ? 2.248 -8.643 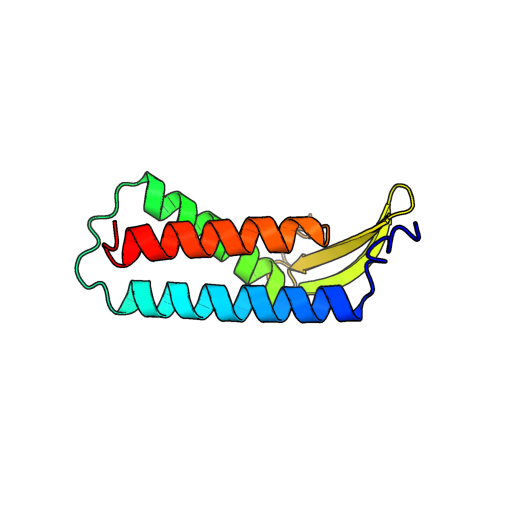-5.655 1.00 79.38 89 ARG A CA 1
ATOM 676 C C . ARG A 1 89 ? 2.413 -7.950 -6.993 1.00 79.38 89 ARG A C 1
ATOM 678 O O . ARG A 1 89 ? 3.325 -7.148 -7.169 1.00 79.38 89 ARG A O 1
ATOM 685 N N . ILE A 1 90 ? 1.517 -8.253 -7.920 1.00 83.94 90 ILE A N 1
ATOM 686 C CA . ILE A 1 90 ? 1.420 -7.548 -9.193 1.00 83.94 90 ILE A CA 1
ATOM 687 C C . ILE A 1 90 ? 0.462 -6.372 -9.005 1.00 83.94 90 ILE A C 1
ATOM 689 O O . ILE A 1 90 ? -0.633 -6.541 -8.474 1.00 83.94 90 ILE A O 1
ATOM 693 N N . LEU A 1 91 ? 0.899 -5.184 -9.409 1.00 82.31 91 LEU A N 1
ATOM 694 C CA . LEU A 1 91 ? 0.170 -3.930 -9.304 1.00 82.31 91 LEU A CA 1
ATOM 695 C C . LEU A 1 91 ? 0.140 -3.251 -10.669 1.00 82.31 91 LEU A C 1
ATOM 697 O O . LEU A 1 91 ? 1.178 -2.983 -11.285 1.00 82.31 91 LEU A O 1
ATOM 701 N N . ARG A 1 92 ? -1.064 -2.926 -11.128 1.00 84.50 92 ARG A N 1
ATOM 702 C CA . ARG A 1 92 ? -1.279 -2.036 -12.266 1.00 84.50 92 ARG A CA 1
ATOM 703 C C . ARG A 1 92 ? -1.297 -0.605 -11.763 1.00 84.50 92 ARG A C 1
ATOM 705 O O . ARG A 1 92 ? -1.660 -0.331 -10.622 1.00 84.50 92 ARG A O 1
ATOM 712 N N . ILE A 1 93 ? -0.973 0.337 -12.641 1.00 81.06 93 ILE A N 1
ATOM 713 C CA . ILE A 1 93 ? -0.995 1.755 -12.271 1.00 81.06 93 ILE A CA 1
ATOM 714 C C . ILE A 1 93 ? -2.393 2.216 -11.820 1.00 81.06 93 ILE A C 1
ATOM 716 O O . ILE A 1 93 ? -2.522 3.020 -10.904 1.00 81.06 93 ILE A O 1
ATOM 720 N N . ALA A 1 94 ? -3.450 1.640 -12.403 1.00 82.38 94 ALA A N 1
ATOM 721 C CA . ALA A 1 94 ? -4.833 1.912 -12.020 1.00 82.38 94 ALA A CA 1
ATOM 722 C C . ALA A 1 94 ? -5.168 1.452 -10.589 1.00 82.38 94 ALA A C 1
ATOM 724 O O . ALA A 1 94 ? -6.020 2.061 -9.941 1.00 82.38 94 ALA A O 1
ATOM 725 N N . ASP A 1 95 ? -4.484 0.420 -10.084 1.00 83.06 95 ASP A N 1
ATOM 726 C CA . ASP A 1 95 ? -4.745 -0.125 -8.752 1.00 83.06 95 ASP A CA 1
ATOM 727 C C . ASP A 1 95 ? -4.315 0.871 -7.661 1.00 83.06 95 ASP A C 1
ATOM 729 O O . ASP A 1 95 ? -4.985 0.982 -6.639 1.00 83.06 95 ASP A O 1
ATOM 733 N N . PHE A 1 96 ? -3.278 1.687 -7.901 1.00 82.62 96 PHE A N 1
ATOM 734 C CA . PHE A 1 96 ? -2.867 2.745 -6.966 1.00 82.62 96 PHE A CA 1
ATOM 735 C C . PHE A 1 96 ? -3.978 3.771 -6.725 1.00 82.62 96 PHE A C 1
ATOM 737 O O . PHE A 1 96 ? -4.201 4.175 -5.587 1.00 82.62 96 PHE A O 1
ATOM 744 N N . LYS A 1 97 ? -4.739 4.132 -7.766 1.00 82.38 97 LYS A N 1
ATOM 745 C CA . LYS A 1 97 ? -5.867 5.064 -7.637 1.00 82.38 97 LYS A CA 1
ATOM 746 C C . LYS A 1 97 ? -6.992 4.488 -6.773 1.00 82.38 97 LYS A C 1
ATOM 748 O O . LYS A 1 97 ? -7.584 5.217 -5.979 1.00 82.38 97 LYS A O 1
ATOM 753 N N . LEU A 1 98 ? -7.285 3.196 -6.928 1.00 86.38 98 LEU A N 1
ATOM 754 C CA . LEU A 1 98 ? -8.281 2.502 -6.106 1.00 86.38 98 LEU A CA 1
ATOM 755 C C . LEU A 1 98 ? -7.824 2.441 -4.646 1.00 86.38 98 LEU A C 1
ATOM 757 O O . LEU A 1 98 ? -8.574 2.832 -3.757 1.00 86.38 98 LEU A O 1
ATOM 761 N N . LEU A 1 99 ? -6.565 2.067 -4.419 1.00 84.88 99 LEU A N 1
ATOM 762 C CA . LEU A 1 99 ? -5.967 1.996 -3.088 1.00 84.88 99 LEU A CA 1
ATOM 763 C C . LEU A 1 99 ? -5.947 3.353 -2.372 1.00 84.88 99 LEU A C 1
ATOM 765 O O . LEU A 1 99 ? -6.229 3.421 -1.179 1.00 84.88 99 LEU A O 1
ATOM 769 N N . SER A 1 100 ? -5.658 4.449 -3.080 1.00 83.19 100 SER A N 1
ATOM 770 C CA . SER A 1 100 ? -5.754 5.795 -2.502 1.00 83.19 100 SER A CA 1
ATOM 771 C C . SER A 1 100 ? -7.184 6.133 -2.071 1.00 83.19 100 SER A C 1
ATOM 773 O O . SER A 1 100 ? -7.376 6.659 -0.978 1.00 83.19 100 SER A O 1
ATOM 775 N N . CYS A 1 101 ? -8.187 5.783 -2.882 1.00 85.19 101 CYS A N 1
ATOM 776 C CA . CYS A 1 101 ? -9.596 5.975 -2.529 1.00 85.19 101 CYS A CA 1
ATOM 777 C C . CYS A 1 101 ? -9.983 5.156 -1.285 1.00 85.19 101 CYS A C 1
ATOM 779 O O . CYS A 1 101 ? -10.624 5.677 -0.374 1.00 85.19 101 CYS A O 1
ATOM 781 N N . GLU A 1 102 ? -9.546 3.896 -1.207 1.00 86.19 102 GLU A N 1
ATOM 782 C CA . GLU A 1 102 ? -9.766 3.038 -0.037 1.00 86.19 102 GLU A CA 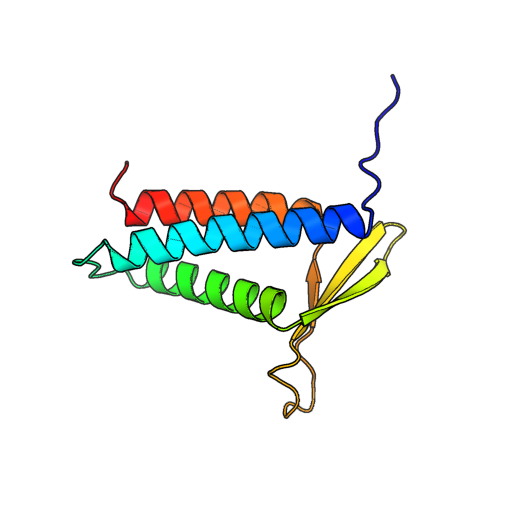1
ATOM 783 C C . GLU A 1 102 ? -9.135 3.633 1.230 1.00 86.19 102 GLU A C 1
ATOM 785 O O . GLU A 1 102 ? -9.798 3.721 2.263 1.00 86.19 102 GLU A O 1
ATOM 790 N N . ILE A 1 103 ? -7.889 4.115 1.153 1.00 85.88 103 ILE A N 1
ATOM 791 C CA . ILE A 1 103 ? -7.213 4.780 2.278 1.00 85.88 103 ILE A CA 1
ATOM 792 C C . ILE A 1 103 ? -8.006 6.003 2.747 1.00 85.88 103 ILE A C 1
ATOM 794 O O . ILE A 1 103 ? -8.199 6.184 3.950 1.00 85.88 103 ILE A O 1
ATOM 798 N N . GLU A 1 104 ? -8.491 6.836 1.825 1.00 86.06 104 GLU A N 1
ATOM 799 C CA . GLU A 1 104 ? -9.292 8.013 2.165 1.00 86.06 104 GLU A CA 1
ATOM 800 C C . GLU A 1 104 ? -10.625 7.643 2.820 1.00 86.06 104 GLU A C 1
ATOM 802 O O . GLU A 1 104 ? -11.027 8.273 3.801 1.00 86.06 104 GLU A O 1
ATOM 807 N N . GLN A 1 105 ? -11.303 6.608 2.322 1.00 85.75 105 GLN A N 1
ATOM 808 C CA . GLN A 1 105 ? -12.540 6.109 2.920 1.00 85.75 105 GLN A CA 1
ATOM 809 C C . GLN A 1 105 ? -12.301 5.590 4.338 1.00 85.75 105 GLN A C 1
ATOM 811 O O . GLN A 1 105 ? -13.026 5.969 5.260 1.00 85.75 105 GLN A O 1
ATOM 816 N N . VAL A 1 106 ? -11.263 4.774 4.541 1.00 84.19 106 VAL A N 1
ATOM 817 C CA . VAL A 1 106 ? -10.889 4.274 5.872 1.00 84.19 106 VAL A CA 1
ATOM 818 C C . VAL A 1 106 ? -10.514 5.437 6.788 1.00 84.19 106 VAL A C 1
ATOM 820 O O . VAL A 1 106 ? -10.945 5.472 7.939 1.00 84.19 106 VAL A O 1
ATOM 823 N N . ARG A 1 107 ? -9.789 6.439 6.283 1.00 82.50 107 ARG A N 1
ATOM 824 C CA . ARG A 1 107 ? -9.431 7.639 7.046 1.00 82.50 107 ARG A CA 1
ATOM 825 C C . ARG A 1 107 ? -10.666 8.409 7.512 1.00 82.50 107 ARG A C 1
ATOM 827 O O . ARG A 1 107 ? -10.713 8.763 8.685 1.00 82.50 107 ARG A O 1
ATOM 834 N N . LYS A 1 108 ? -11.669 8.617 6.649 1.00 82.94 108 LYS A N 1
ATOM 835 C CA . LYS A 1 108 ? -12.942 9.268 7.022 1.00 82.94 108 LYS A CA 1
ATOM 836 C C . LYS A 1 108 ? -13.673 8.506 8.127 1.00 82.94 108 LYS A C 1
ATOM 838 O O . LYS A 1 108 ? -14.092 9.112 9.112 1.00 82.94 108 LYS A O 1
ATOM 843 N N . LYS A 1 109 ? -13.748 7.172 8.006 1.00 80.81 109 LYS A N 1
ATOM 844 C CA . LYS A 1 109 ? -14.326 6.296 9.041 1.00 80.81 109 LYS A CA 1
ATOM 845 C C . LYS A 1 109 ? -13.577 6.431 10.378 1.00 80.81 109 LYS A C 1
ATOM 847 O O . LYS A 1 109 ? -14.201 6.425 11.431 1.00 80.81 109 LYS A O 1
ATOM 852 N N . VAL A 1 110 ? -12.248 6.564 10.340 1.00 76.00 110 VAL A N 1
ATOM 853 C CA . VAL A 1 110 ? -11.379 6.693 11.527 1.00 76.00 110 VAL A CA 1
ATOM 854 C C . VAL A 1 110 ? -11.476 8.070 12.186 1.00 76.00 110 VAL A C 1
ATOM 856 O O . VAL A 1 110 ? -11.430 8.155 13.412 1.00 76.00 110 VAL A O 1
ATOM 859 N N . SER A 1 111 ? -11.605 9.141 11.402 1.00 70.25 111 SER A N 1
ATOM 860 C CA . SER A 1 111 ? -11.704 10.510 11.918 1.00 70.25 111 SER A CA 1
ATOM 861 C C . SER A 1 111 ? -13.112 10.897 12.379 1.00 70.25 111 SER A C 1
ATOM 863 O O . SER A 1 111 ? -13.301 12.030 12.808 1.00 70.25 111 SER A O 1
ATOM 865 N N . GLY A 1 112 ? -14.102 10.001 12.264 1.00 63.66 112 GLY A N 1
ATOM 866 C CA . GLY A 1 112 ? -15.500 10.291 12.602 1.00 63.66 112 GLY A CA 1
ATOM 867 C C . GLY A 1 112 ? -16.147 11.352 11.704 1.00 63.66 112 GLY A C 1
ATOM 868 O O . GLY A 1 112 ? -17.190 11.893 12.054 1.00 63.66 112 GLY A O 1
ATOM 869 N N . ALA A 1 113 ? -15.529 11.660 10.559 1.00 48.53 113 ALA A N 1
ATOM 870 C CA . ALA A 1 113 ? -16.054 12.611 9.590 1.00 48.53 113 ALA A CA 1
ATOM 871 C C . ALA A 1 113 ? -17.005 11.859 8.650 1.00 48.53 113 ALA A C 1
ATOM 873 O O . ALA A 1 113 ? -16.589 11.382 7.590 1.00 48.53 113 ALA A O 1
ATOM 874 N N . ALA A 1 114 ? -18.242 11.675 9.115 1.00 39.78 114 ALA A N 1
ATOM 875 C CA . ALA A 1 114 ? -19.387 11.338 8.273 1.00 39.78 114 ALA A CA 1
ATOM 876 C C . ALA A 1 114 ? -19.852 12.585 7.510 1.00 39.78 114 ALA A C 1
ATOM 878 O O . ALA A 1 114 ? -19.890 13.668 8.138 1.00 39.78 114 ALA A O 1
#

Radius of gyration: 16.1 Å; chains: 1; bounding box: 32×34×52 Å